Protein AF-A0A6L4ZKT7-F1 (afdb_monomer_lite)

Structure (mmCIF, N/CA/C/O backbone):
data_AF-A0A6L4ZKT7-F1
#
_entry.id   AF-A0A6L4ZKT7-F1
#
loop_
_atom_site.group_PDB
_atom_site.id
_atom_site.type_symbol
_atom_site.label_atom_id
_atom_site.label_alt_id
_atom_site.label_comp_id
_atom_site.label_asym_id
_atom_site.label_entity_id
_atom_site.label_seq_id
_atom_site.pdbx_PDB_ins_code
_atom_site.Cartn_x
_atom_site.Cartn_y
_atom_site.Cartn_z
_atom_site.occupancy
_atom_site.B_iso_or_equiv
_atom_site.auth_seq_id
_atom_site.auth_comp_id
_atom_site.auth_asym_id
_atom_site.auth_atom_id
_atom_site.pdbx_PDB_model_num
ATOM 1 N N . MET A 1 1 ? -10.563 -12.838 -17.943 1.00 60.69 1 MET A N 1
ATOM 2 C CA . MET A 1 1 ? -10.006 -11.883 -16.959 1.00 60.69 1 MET A CA 1
ATOM 3 C C . MET A 1 1 ? -10.897 -11.967 -15.735 1.00 60.69 1 MET A C 1
ATOM 5 O O . MET A 1 1 ? -12.100 -11.848 -15.908 1.00 60.69 1 MET A O 1
ATOM 9 N N . ALA A 1 2 ? -10.360 -12.312 -14.565 1.00 68.75 2 ALA A N 1
ATOM 10 C CA . ALA A 1 2 ? -11.175 -12.469 -13.360 1.00 68.75 2 ALA A CA 1
ATOM 11 C C . ALA A 1 2 ? -11.596 -11.090 -12.829 1.00 68.75 2 ALA A C 1
ATOM 13 O O . ALA A 1 2 ? -10.768 -10.185 -12.739 1.00 68.75 2 ALA A O 1
ATOM 14 N N . GLU A 1 3 ? -12.880 -10.932 -12.523 1.00 86.38 3 GLU A N 1
ATOM 15 C CA . GLU A 1 3 ? -13.456 -9.701 -11.986 1.00 86.38 3 GLU A CA 1
ATOM 16 C C . GLU A 1 3 ? -13.202 -9.636 -10.473 1.00 86.38 3 GLU A C 1
ATOM 18 O O . GLU A 1 3 ? -13.612 -10.522 -9.722 1.00 86.38 3 GLU A O 1
ATOM 23 N N . LEU A 1 4 ? -12.480 -8.609 -10.017 1.00 86.19 4 LEU A N 1
ATOM 24 C CA . LEU A 1 4 ? -12.246 -8.382 -8.594 1.00 86.19 4 LEU A CA 1
ATOM 25 C C . LEU A 1 4 ? -13.496 -7.754 -7.969 1.00 86.19 4 LEU A C 1
ATOM 27 O O . LEU A 1 4 ? -13.743 -6.561 -8.129 1.00 86.19 4 LEU A O 1
ATOM 31 N N . THR A 1 5 ? -14.250 -8.531 -7.198 1.00 86.06 5 THR A N 1
ATOM 32 C CA . THR A 1 5 ? -15.358 -8.003 -6.391 1.00 86.06 5 THR A CA 1
ATOM 33 C C . THR A 1 5 ? -14.912 -7.755 -4.953 1.00 86.06 5 THR A C 1
ATOM 35 O O . THR A 1 5 ? -14.618 -8.706 -4.228 1.00 86.06 5 THR A O 1
ATOM 38 N N . ILE A 1 6 ? -14.914 -6.495 -4.514 1.00 85.50 6 ILE A N 1
ATOM 39 C CA . ILE A 1 6 ? -14.705 -6.136 -3.104 1.00 85.50 6 ILE A CA 1
ATOM 40 C C . ILE A 1 6 ? -16.007 -6.412 -2.347 1.00 85.50 6 ILE A C 1
ATOM 42 O O . ILE A 1 6 ? -17.046 -5.823 -2.647 1.00 85.50 6 ILE A O 1
ATOM 46 N N . ARG A 1 7 ? -15.961 -7.312 -1.361 1.00 82.62 7 ARG A N 1
ATOM 47 C CA . ARG A 1 7 ? -17.092 -7.590 -0.468 1.00 82.62 7 ARG A CA 1
ATOM 48 C C . ARG A 1 7 ? -16.853 -6.902 0.867 1.00 82.62 7 ARG A C 1
ATOM 50 O O . ARG A 1 7 ? -15.768 -6.993 1.429 1.00 82.62 7 ARG A O 1
ATOM 57 N N . LYS A 1 8 ? -17.870 -6.206 1.369 1.00 78.44 8 LYS A N 1
ATOM 58 C CA . LYS A 1 8 ? -17.826 -5.588 2.693 1.00 78.44 8 LYS A CA 1
ATOM 59 C C . LYS A 1 8 ? -17.995 -6.688 3.737 1.00 78.44 8 LYS A C 1
ATOM 61 O O . LYS A 1 8 ? -19.042 -7.331 3.776 1.00 78.44 8 LYS A O 1
ATOM 66 N N . GLU A 1 9 ? -16.964 -6.926 4.537 1.00 81.12 9 GLU A N 1
ATOM 67 C CA . GLU A 1 9 ? -17.046 -7.870 5.648 1.00 81.12 9 GLU A CA 1
ATOM 68 C C . GLU A 1 9 ? -17.936 -7.324 6.775 1.00 81.12 9 GLU A C 1
ATOM 70 O O . GLU A 1 9 ? -18.240 -6.127 6.846 1.00 81.12 9 GLU A O 1
ATOM 75 N N . ASN A 1 10 ? -18.411 -8.242 7.620 1.00 84.94 10 ASN A N 1
ATOM 76 C CA . ASN A 1 10 ? -19.299 -7.949 8.740 1.00 84.94 10 ASN A CA 1
ATOM 77 C C . ASN A 1 10 ? -18.702 -6.898 9.684 1.00 84.94 10 ASN A C 1
ATOM 79 O O . ASN A 1 10 ? -17.489 -6.710 9.762 1.00 84.94 10 ASN A O 1
ATOM 83 N N . ARG A 1 11 ? -19.578 -6.227 10.442 1.00 88.00 11 ARG A N 1
ATOM 84 C CA . ARG A 1 11 ? -19.147 -5.295 11.489 1.00 88.00 11 ARG A CA 1
ATOM 85 C C . ARG A 1 11 ? -18.228 -6.010 12.491 1.00 88.00 11 ARG A C 1
ATOM 87 O O . ARG A 1 11 ? -18.454 -7.193 12.767 1.00 88.00 11 ARG A O 1
ATOM 94 N N . PRO A 1 12 ? -17.226 -5.310 13.047 1.00 90.62 12 PRO A N 1
ATOM 95 C CA . PRO A 1 12 ? -16.352 -5.883 14.060 1.00 90.62 12 PRO A CA 1
ATOM 96 C C . PRO A 1 12 ? -17.174 -6.407 15.242 1.00 90.62 12 PRO A C 1
ATOM 98 O O . PRO A 1 12 ? -18.192 -5.827 15.619 1.00 90.62 12 PRO A O 1
ATOM 101 N N . THR A 1 13 ? -16.734 -7.522 15.821 1.00 94.31 13 THR A N 1
ATOM 102 C CA . THR A 1 13 ? -17.361 -8.154 16.997 1.00 94.31 13 THR A CA 1
ATOM 103 C C . THR A 1 13 ? -16.537 -7.980 18.272 1.00 94.31 13 THR A C 1
ATOM 105 O O . THR A 1 13 ? -16.979 -8.356 19.355 1.00 94.31 13 THR A O 1
ATOM 108 N N . ARG A 1 14 ? -15.333 -7.412 18.155 1.00 96.75 14 ARG A N 1
ATOM 109 C CA . ARG A 1 14 ? -14.383 -7.175 19.244 1.00 96.75 14 ARG A CA 1
ATOM 110 C C . ARG A 1 14 ? -13.630 -5.874 19.000 1.00 96.75 14 ARG A C 1
ATOM 112 O O . ARG A 1 14 ? -13.465 -5.465 17.852 1.00 96.75 14 ARG A O 1
ATOM 119 N N . CYS A 1 15 ? -13.130 -5.264 20.067 1.00 95.75 15 CYS A N 1
ATOM 120 C CA . CYS A 1 15 ? -12.300 -4.069 19.964 1.00 95.75 15 CYS A CA 1
ATOM 121 C C . CYS A 1 15 ? -10.954 -4.381 19.292 1.00 95.75 15 CYS A C 1
ATOM 123 O O . CYS A 1 15 ? -10.294 -5.340 19.673 1.00 95.75 15 CYS A O 1
ATOM 125 N N . GLU A 1 16 ? -10.496 -3.547 18.360 1.00 93.88 16 GLU A N 1
ATOM 126 C CA . GLU A 1 16 ? -9.188 -3.706 17.696 1.00 93.88 16 GLU A CA 1
ATOM 127 C C . GLU A 1 16 ? -7.995 -3.396 18.613 1.00 93.88 16 GLU A C 1
ATOM 129 O O . GLU A 1 16 ? -6.881 -3.823 18.344 1.00 93.88 16 GLU A O 1
ATOM 134 N N . ILE A 1 17 ? -8.225 -2.679 19.717 1.00 93.56 17 ILE A N 1
ATOM 135 C CA . ILE A 1 17 ? -7.164 -2.257 20.641 1.00 93.56 17 ILE A CA 1
ATOM 136 C C . ILE A 1 17 ? -6.946 -3.307 21.736 1.00 93.56 17 ILE A C 1
ATOM 138 O O . ILE A 1 17 ? -5.819 -3.719 21.987 1.00 93.56 17 ILE A O 1
ATOM 142 N N . CYS A 1 18 ? -8.017 -3.740 22.414 1.00 95.31 18 CYS A N 1
ATOM 143 C CA . CYS A 1 18 ? -7.917 -4.683 23.537 1.00 95.31 18 CYS A CA 1
ATOM 144 C C . CYS A 1 18 ? -8.343 -6.119 23.198 1.00 95.31 18 CYS A C 1
ATOM 146 O O . CYS A 1 18 ? -8.177 -7.010 24.030 1.00 95.31 18 CYS A O 1
ATOM 148 N N . HIS A 1 19 ? -8.910 -6.345 22.007 1.00 95.88 19 HIS A N 1
ATOM 149 C CA . HIS A 1 19 ? -9.418 -7.637 21.520 1.00 95.88 19 HIS A CA 1
ATOM 150 C C . HIS A 1 19 ? -10.542 -8.267 22.362 1.00 95.88 19 HIS A C 1
ATOM 152 O O . HIS A 1 19 ? -10.901 -9.420 22.129 1.00 95.88 19 HIS A O 1
ATOM 158 N N . GLN A 1 20 ? -11.142 -7.519 23.293 1.00 96.56 20 GLN A N 1
ATOM 159 C CA . GLN A 1 20 ? -12.272 -7.978 24.104 1.00 96.56 20 GLN A CA 1
ATOM 160 C C . GLN A 1 20 ? -13.616 -7.605 23.463 1.00 96.56 20 GLN A C 1
ATOM 162 O O . GLN A 1 20 ? -13.723 -6.594 22.759 1.00 96.56 20 GLN A O 1
ATOM 167 N N . SER A 1 21 ? -14.632 -8.434 23.701 1.00 96.25 21 SER A N 1
ATOM 168 C CA . SER A 1 21 ? -16.007 -8.251 23.209 1.00 96.25 21 SER A CA 1
ATOM 169 C C . SER A 1 21 ? -16.999 -7.811 24.292 1.00 96.25 21 SER A C 1
ATOM 171 O O . SER A 1 21 ? -18.088 -7.358 23.962 1.00 96.25 21 SER A O 1
ATOM 173 N N . ASP A 1 22 ? -16.629 -7.912 25.570 1.00 95.62 22 ASP A N 1
ATOM 174 C CA . ASP A 1 22 ? -17.474 -7.640 26.742 1.00 95.62 22 ASP A CA 1
ATOM 175 C C . ASP A 1 22 ? -17.995 -6.196 26.809 1.00 95.62 22 ASP A C 1
ATOM 177 O O . ASP A 1 22 ? -19.147 -5.956 27.160 1.00 95.62 22 ASP A O 1
ATOM 181 N N . LEU A 1 23 ? -17.144 -5.236 26.451 1.00 95.44 23 LEU A N 1
ATOM 182 C CA . LEU A 1 23 ? -17.419 -3.798 26.501 1.00 95.44 23 LEU A CA 1
ATOM 183 C C . LEU A 1 23 ? -17.289 -3.139 25.123 1.00 95.44 23 LEU A C 1
ATOM 185 O O . LEU A 1 23 ? -17.022 -1.938 25.033 1.00 95.44 23 LEU A O 1
ATOM 189 N N . PHE A 1 24 ? -17.408 -3.924 24.050 1.00 97.31 24 PHE A N 1
ATOM 190 C CA . PHE A 1 24 ? -17.355 -3.436 22.676 1.00 97.31 24 PHE A CA 1
ATOM 191 C C . PHE A 1 24 ? -18.762 -3.284 22.097 1.00 97.31 24 PHE A C 1
ATOM 193 O O . PHE A 1 24 ? -19.515 -4.250 21.994 1.00 97.31 24 PHE A O 1
ATOM 200 N N . ASP A 1 25 ? -19.100 -2.074 21.669 1.00 96.06 25 ASP A N 1
ATOM 201 C CA . ASP A 1 25 ? -20.368 -1.792 21.014 1.00 96.06 25 ASP A CA 1
ATOM 202 C C . ASP A 1 25 ? -20.200 -1.838 19.488 1.00 96.06 25 ASP A C 1
ATOM 204 O O . ASP A 1 25 ? -19.671 -0.921 18.860 1.00 96.06 25 ASP A O 1
ATOM 208 N N . SER A 1 26 ? -20.686 -2.922 18.876 1.00 93.56 26 SER A N 1
ATOM 209 C CA . SER A 1 26 ? -20.635 -3.141 17.420 1.00 93.56 26 SER A CA 1
ATOM 210 C C . SER A 1 26 ? -21.452 -2.134 16.597 1.00 93.56 26 SER A C 1
ATOM 212 O O . SER A 1 26 ? -21.278 -2.057 15.376 1.00 93.56 26 SER A O 1
ATOM 214 N N . SER A 1 27 ? -22.350 -1.369 17.230 1.00 93.81 27 SER A N 1
ATOM 215 C CA . SER A 1 27 ? -23.138 -0.335 16.556 1.00 93.81 27 SER A CA 1
ATOM 216 C C . SER A 1 27 ? -22.365 0.978 16.414 1.00 93.81 27 SER A C 1
ATOM 218 O O . SER A 1 27 ? -22.419 1.601 15.353 1.00 93.81 27 SER A O 1
ATOM 220 N N . THR A 1 28 ? -21.597 1.353 17.440 1.00 94.75 28 THR A N 1
ATOM 221 C CA . THR A 1 28 ? -20.787 2.581 17.469 1.00 94.75 28 THR A CA 1
ATOM 222 C C . THR A 1 28 ? -19.325 2.351 17.086 1.00 94.75 28 THR A C 1
ATOM 224 O O . THR A 1 28 ? -18.627 3.305 16.751 1.00 94.75 28 THR A O 1
ATOM 227 N N . GLY A 1 29 ? -18.851 1.102 17.124 1.00 92.75 29 GLY A N 1
ATOM 228 C CA . GLY A 1 29 ? -17.447 0.748 16.904 1.00 92.75 29 GLY A CA 1
ATOM 229 C C . GLY A 1 29 ? -16.529 1.146 18.063 1.00 92.75 29 GLY A C 1
ATOM 230 O O . GLY A 1 29 ? -15.311 1.184 17.894 1.00 92.75 29 GLY A O 1
ATOM 231 N N . LYS A 1 30 ? -17.092 1.469 19.232 1.00 95.38 30 LYS A N 1
ATOM 232 C CA . LYS A 1 30 ? -16.349 1.958 20.398 1.00 95.38 30 LYS A CA 1
ATOM 233 C C . LYS A 1 30 ? -16.240 0.890 21.480 1.00 95.38 30 LYS A C 1
ATOM 235 O O . LYS A 1 30 ? -17.110 0.038 21.634 1.00 95.38 30 LYS A O 1
ATOM 240 N N . CYS A 1 31 ? -15.159 0.949 22.253 1.00 96.94 31 CYS A N 1
ATOM 241 C CA . CYS A 1 31 ? -14.970 0.101 23.425 1.00 96.94 31 CYS A CA 1
ATOM 242 C C . CYS A 1 31 ? -14.922 0.957 24.683 1.00 96.94 31 CYS A C 1
ATOM 244 O O . CYS A 1 31 ? -14.043 1.811 24.786 1.00 96.94 31 CYS A O 1
ATOM 246 N N . GLY A 1 32 ? -15.772 0.672 25.671 1.00 96.12 32 GLY A N 1
ATOM 247 C CA . GLY A 1 32 ? -15.805 1.436 26.925 1.00 96.12 32 GLY A CA 1
ATOM 248 C C . GLY A 1 32 ? -14.482 1.407 27.705 1.00 96.12 32 GLY A C 1
ATOM 249 O O . GLY A 1 32 ? -14.181 2.333 28.451 1.00 96.12 32 GLY A O 1
ATOM 250 N N . ARG A 1 33 ? -13.644 0.379 27.497 1.00 94.44 33 ARG A N 1
ATOM 251 C CA . ARG A 1 33 ? -12.293 0.305 28.086 1.00 94.44 33 ARG A CA 1
ATOM 252 C C . ARG A 1 33 ? -11.291 1.211 27.381 1.00 94.44 33 ARG A C 1
ATOM 254 O O . ARG A 1 33 ? -10.404 1.755 28.027 1.00 94.44 33 ARG A O 1
ATOM 261 N N . CYS A 1 34 ? -11.394 1.311 26.058 1.00 95.44 34 CYS A N 1
ATOM 262 C CA . CYS A 1 34 ? -10.397 1.986 25.230 1.00 95.44 34 CYS A CA 1
ATOM 263 C C . CYS A 1 34 ? -10.773 3.430 24.899 1.00 95.44 34 CYS A C 1
ATOM 265 O O . CYS A 1 34 ? -9.891 4.209 24.560 1.00 95.44 34 CYS A O 1
ATOM 267 N N . GLU A 1 35 ? -12.047 3.801 25.022 1.00 94.19 35 GLU A N 1
ATOM 268 C CA . GLU A 1 35 ? -12.548 5.134 24.673 1.00 94.19 35 GLU A CA 1
ATOM 269 C C . GLU A 1 35 ? -11.860 6.259 25.462 1.00 94.19 35 GLU A C 1
ATOM 271 O O . GLU A 1 35 ? -11.651 7.339 24.922 1.00 94.19 35 GLU A O 1
ATOM 276 N N . ASN A 1 36 ? -11.427 5.988 26.697 1.00 91.75 36 ASN A N 1
ATOM 277 C CA . ASN A 1 36 ? -10.757 6.971 27.555 1.00 91.75 36 ASN A CA 1
ATOM 278 C C . ASN A 1 36 ? -9.220 6.887 27.525 1.00 91.75 36 ASN A C 1
ATOM 280 O O . ASN A 1 36 ? -8.554 7.555 28.319 1.00 91.75 36 ASN A O 1
ATOM 284 N N . ILE A 1 37 ? -8.629 6.066 26.649 1.00 92.00 37 ILE A N 1
ATOM 285 C CA . ILE A 1 37 ? -7.169 5.983 26.529 1.00 92.00 37 ILE A CA 1
ATOM 286 C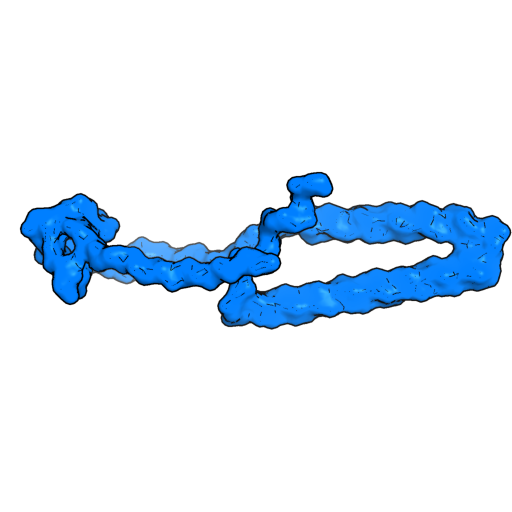 C . ILE A 1 37 ? -6.682 7.189 25.720 1.00 92.00 37 ILE A C 1
ATOM 288 O O . ILE A 1 37 ? -6.762 7.214 24.494 1.00 92.00 37 ILE A O 1
ATOM 292 N N . ILE A 1 38 ? -6.149 8.191 26.416 1.00 88.75 38 ILE A N 1
ATOM 293 C CA . ILE A 1 38 ? -5.479 9.333 25.791 1.00 88.75 38 ILE A CA 1
ATOM 294 C C . ILE A 1 38 ? -4.052 8.904 25.447 1.00 88.75 38 ILE A C 1
ATOM 296 O O . ILE A 1 38 ? -3.231 8.683 26.338 1.00 88.75 38 ILE A O 1
ATOM 300 N N . ILE A 1 39 ? -3.750 8.777 24.155 1.00 86.88 39 ILE A N 1
ATOM 301 C CA . ILE A 1 39 ? -2.389 8.503 23.689 1.00 86.88 39 ILE A CA 1
ATOM 302 C C . ILE A 1 39 ? -1.659 9.850 23.556 1.00 86.88 39 ILE A C 1
ATOM 304 O O . ILE A 1 39 ? -2.065 10.673 22.732 1.00 86.88 39 ILE A O 1
ATOM 308 N N . PRO A 1 40 ? -0.602 10.116 24.345 1.00 87.81 40 PRO A N 1
ATOM 309 C CA . PRO A 1 40 ? 0.138 11.368 24.251 1.00 87.81 40 PRO A CA 1
ATOM 310 C C . PRO A 1 40 ? 0.884 11.435 22.916 1.00 87.81 40 PRO A C 1
ATOM 312 O O . PRO A 1 40 ? 1.816 10.666 22.676 1.00 87.81 40 PRO A O 1
ATOM 315 N N . ILE A 1 41 ? 0.485 12.382 22.064 1.00 85.50 41 ILE A N 1
ATOM 316 C CA . ILE A 1 41 ? 1.037 12.569 20.712 1.00 85.50 41 ILE A CA 1
ATOM 317 C C . ILE A 1 41 ? 2.539 12.878 20.754 1.00 85.50 41 ILE A C 1
ATOM 319 O O . ILE A 1 41 ? 3.280 12.472 19.869 1.00 85.50 41 ILE A O 1
ATOM 323 N N . GLU A 1 42 ? 3.019 13.490 21.833 1.00 87.75 42 GLU A N 1
ATOM 324 C CA . GLU A 1 42 ? 4.433 13.832 22.037 1.00 87.75 42 GLU A CA 1
ATOM 325 C C . GLU A 1 42 ? 5.364 12.613 22.110 1.00 87.75 42 GLU A C 1
ATOM 327 O O . GLU A 1 42 ? 6.564 12.740 21.874 1.00 87.75 42 GLU A O 1
ATOM 332 N N . LYS A 1 43 ? 4.828 11.424 22.421 1.00 79.62 43 LYS A N 1
ATOM 333 C CA . LYS A 1 43 ? 5.591 10.166 22.415 1.00 79.62 43 LYS A CA 1
ATOM 334 C C . LYS A 1 43 ? 5.440 9.374 21.124 1.00 79.62 43 LYS A C 1
ATOM 336 O O . LYS A 1 43 ? 6.135 8.369 20.966 1.00 79.62 43 LYS A O 1
ATOM 341 N N . LEU A 1 44 ? 4.563 9.794 20.211 1.00 83.19 44 LEU A N 1
ATOM 342 C CA . LEU A 1 44 ? 4.608 9.258 18.863 1.00 83.19 44 LEU A CA 1
ATOM 343 C C . LEU A 1 44 ? 5.864 9.840 18.230 1.00 83.19 44 LEU A C 1
ATOM 345 O O . LEU A 1 44 ? 5.887 10.990 17.795 1.00 83.19 44 LEU A O 1
ATOM 349 N N . ALA A 1 45 ? 6.929 9.032 18.227 1.00 81.81 45 ALA A N 1
ATOM 350 C CA . ALA A 1 45 ? 8.086 9.291 17.392 1.00 81.81 45 ALA A CA 1
ATOM 351 C C . ALA A 1 45 ? 7.568 9.685 16.003 1.00 81.81 45 ALA A C 1
ATOM 353 O O . ALA A 1 45 ? 6.589 9.073 15.550 1.00 81.81 45 ALA A O 1
ATOM 354 N N . PRO A 1 46 ? 8.160 10.707 15.355 1.00 81.50 46 PRO A N 1
ATOM 355 C CA . PRO A 1 46 ? 7.757 11.081 14.011 1.00 81.50 46 PRO A CA 1
ATOM 356 C C . PRO A 1 46 ? 7.706 9.796 13.203 1.00 81.50 46 PRO A C 1
ATOM 358 O O . PRO A 1 46 ? 8.704 9.069 13.155 1.00 81.50 46 PRO A O 1
ATOM 361 N N . LEU A 1 47 ? 6.509 9.469 12.694 1.00 77.19 47 LEU A N 1
ATOM 362 C CA . LEU A 1 47 ? 6.315 8.253 11.921 1.00 77.19 47 LEU A CA 1
ATOM 363 C C . LEU A 1 47 ? 7.447 8.239 10.900 1.00 77.19 47 LEU A C 1
ATOM 365 O O . LEU A 1 47 ? 7.632 9.262 10.226 1.00 77.19 47 LEU A O 1
ATOM 369 N N . PRO A 1 48 ? 8.255 7.162 10.842 1.00 70.00 48 PRO A N 1
ATOM 370 C CA . PRO A 1 48 ? 9.290 7.080 9.834 1.00 70.00 48 PRO A CA 1
ATOM 371 C C . PRO A 1 48 ? 8.578 7.362 8.525 1.00 70.00 48 PRO A C 1
ATOM 373 O O . PRO A 1 48 ? 7.553 6.736 8.244 1.00 70.00 48 PRO A O 1
ATOM 376 N N . ASN A 1 49 ? 9.040 8.395 7.816 1.00 70.81 49 ASN A N 1
ATOM 377 C CA . ASN A 1 49 ? 8.474 8.766 6.535 1.00 70.81 49 ASN A CA 1
ATOM 378 C C . ASN A 1 49 ? 8.421 7.466 5.739 1.00 70.81 49 ASN A C 1
ATOM 380 O O . ASN A 1 49 ? 9.476 6.898 5.451 1.00 70.81 49 ASN A O 1
ATOM 384 N N . TYR A 1 50 ? 7.211 6.941 5.511 1.00 62.97 50 TYR A N 1
ATOM 385 C CA . TYR A 1 50 ? 6.990 5.698 4.785 1.00 62.97 50 TYR A CA 1
ATOM 386 C C . TYR A 1 50 ? 7.232 6.027 3.314 1.00 62.97 50 TYR A C 1
ATOM 388 O O . TYR A 1 50 ? 6.341 6.021 2.472 1.00 62.97 50 TYR A O 1
ATOM 396 N N . GLN A 1 51 ? 8.467 6.414 3.011 1.00 58.88 51 GLN A N 1
ATOM 397 C CA . GLN A 1 51 ? 8.999 6.315 1.684 1.00 58.88 51 GLN A CA 1
ATOM 398 C C . GLN A 1 51 ? 9.014 4.825 1.432 1.00 58.88 51 GLN A C 1
ATOM 400 O O . GLN A 1 51 ? 9.718 4.071 2.104 1.00 58.88 51 GLN A O 1
ATOM 405 N N . THR A 1 52 ? 8.143 4.411 0.519 1.00 59.69 52 THR A N 1
ATOM 406 C CA . THR A 1 52 ? 8.180 3.101 -0.105 1.00 59.69 52 THR A CA 1
ATOM 407 C C . THR A 1 52 ? 9.639 2.775 -0.367 1.00 59.69 52 THR A C 1
ATOM 409 O O . THR A 1 52 ? 10.263 3.397 -1.231 1.00 59.69 52 THR A O 1
ATOM 412 N N . VAL A 1 53 ? 10.191 1.851 0.419 1.00 57.47 53 VAL A N 1
ATOM 413 C CA . VAL A 1 53 ? 11.480 1.230 0.146 1.00 57.47 53 VAL A CA 1
ATOM 414 C C . VAL A 1 53 ? 11.246 0.428 -1.128 1.00 57.47 53 VAL A C 1
ATOM 416 O O . VAL A 1 53 ? 10.954 -0.762 -1.098 1.00 57.47 53 VAL A O 1
ATOM 419 N N . MET A 1 54 ? 11.254 1.116 -2.271 1.00 55.84 54 MET A N 1
ATOM 420 C CA . MET A 1 54 ? 11.498 0.474 -3.543 1.00 55.84 54 MET A CA 1
ATOM 421 C C . MET A 1 54 ? 12.929 -0.010 -3.418 1.00 55.84 54 MET A C 1
ATOM 423 O O . MET A 1 54 ? 13.869 0.778 -3.478 1.00 55.84 54 MET A O 1
ATOM 427 N N . THR A 1 55 ? 13.060 -1.295 -3.120 1.00 57.12 55 THR A N 1
ATOM 428 C CA . THR A 1 55 ? 14.319 -2.025 -3.122 1.00 57.12 55 THR A CA 1
ATOM 429 C C . THR A 1 55 ? 15.066 -1.651 -4.400 1.00 57.12 55 THR A C 1
ATOM 431 O O . THR A 1 55 ? 14.620 -1.993 -5.500 1.00 57.12 55 THR A O 1
ATOM 434 N N . GLN A 1 56 ? 16.154 -0.889 -4.259 1.00 54.53 56 GLN A N 1
ATOM 435 C CA . GLN A 1 56 ? 17.017 -0.452 -5.365 1.00 54.53 56 GLN A CA 1
ATOM 436 C C . GLN A 1 56 ? 17.494 -1.645 -6.212 1.00 54.53 56 GLN A C 1
ATOM 438 O O . GLN A 1 56 ? 17.676 -1.510 -7.420 1.00 54.53 56 GLN A O 1
ATOM 443 N N . ASP A 1 57 ? 17.504 -2.837 -5.616 1.00 54.56 57 ASP A N 1
ATOM 444 C CA . ASP A 1 57 ? 17.765 -4.131 -6.244 1.00 54.56 57 ASP A CA 1
ATOM 445 C C . ASP A 1 57 ? 16.923 -4.408 -7.506 1.00 54.56 57 ASP A C 1
ATOM 447 O O . ASP A 1 57 ? 17.401 -5.046 -8.444 1.00 54.56 57 ASP A O 1
ATOM 451 N N . ALA A 1 58 ? 15.681 -3.909 -7.583 1.00 55.72 58 ALA A N 1
ATOM 452 C CA . ALA A 1 58 ? 14.831 -4.113 -8.761 1.00 55.72 58 ALA A CA 1
ATOM 453 C C . ALA A 1 58 ? 15.228 -3.215 -9.947 1.00 55.72 58 ALA A C 1
ATOM 455 O O . ALA A 1 58 ? 15.001 -3.578 -11.104 1.00 55.72 58 ALA A O 1
ATOM 456 N N . LEU A 1 59 ? 15.826 -2.049 -9.679 1.00 57.78 59 LEU A N 1
ATOM 457 C CA . LEU A 1 59 ? 16.252 -1.119 -10.724 1.00 57.78 59 LEU A CA 1
ATOM 458 C C . LEU A 1 59 ? 17.586 -1.571 -11.338 1.00 57.78 59 LEU A C 1
ATOM 460 O O . LEU A 1 59 ? 17.729 -1.574 -12.565 1.00 57.78 59 LEU A O 1
ATOM 464 N N . ASP A 1 60 ? 18.508 -2.059 -10.507 1.00 55.53 60 ASP A N 1
ATOM 465 C CA . ASP A 1 60 ? 19.828 -2.521 -10.951 1.00 55.53 60 ASP A CA 1
ATOM 466 C C . ASP A 1 60 ? 19.744 -3.771 -11.843 1.00 55.53 60 ASP A C 1
ATOM 468 O O . ASP A 1 60 ? 20.457 -3.872 -12.849 1.00 55.53 60 ASP A O 1
ATOM 472 N N . PHE A 1 61 ? 18.793 -4.676 -11.577 1.00 57.00 61 PHE A N 1
ATOM 473 C CA . PHE A 1 61 ? 18.562 -5.849 -12.431 1.00 57.00 61 PHE A CA 1
ATOM 474 C C . PHE A 1 61 ? 18.099 -5.481 -13.849 1.00 57.00 61 PHE A C 1
ATOM 476 O O . PHE A 1 61 ? 18.489 -6.131 -14.824 1.00 57.00 61 PHE A O 1
ATOM 483 N N . THR A 1 62 ? 17.306 -4.416 -14.000 1.00 57.97 62 THR A N 1
ATOM 484 C CA . THR A 1 62 ? 16.837 -3.977 -15.326 1.00 57.97 62 THR A CA 1
ATOM 485 C C . THR A 1 62 ? 17.920 -3.270 -16.140 1.00 57.97 62 THR A C 1
ATOM 487 O O . THR A 1 62 ? 17.975 -3.440 -17.361 1.00 57.97 62 THR A O 1
ATOM 490 N N . ALA A 1 63 ? 18.824 -2.537 -15.484 1.00 58.78 63 ALA A N 1
ATOM 491 C CA . ALA A 1 63 ? 19.920 -1.842 -16.155 1.00 58.78 63 ALA A CA 1
ATOM 492 C C . ALA A 1 63 ? 20.974 -2.822 -16.707 1.00 58.78 63 ALA A C 1
ATOM 494 O O . ALA A 1 63 ? 21.387 -2.692 -17.864 1.00 58.78 63 ALA A O 1
ATOM 495 N N . LEU A 1 64 ? 21.349 -3.850 -15.931 1.00 58.16 64 LEU A N 1
ATOM 496 C CA . LEU A 1 64 ? 22.265 -4.899 -16.403 1.00 58.16 64 LEU A CA 1
ATOM 497 C C . LEU A 1 64 ? 21.648 -5.750 -17.529 1.00 58.16 64 LEU A C 1
ATOM 499 O O . LEU A 1 64 ? 22.331 -6.103 -18.499 1.00 58.16 64 LEU A O 1
ATOM 503 N N . GLY A 1 65 ? 20.348 -6.048 -17.437 1.00 61.00 65 GLY A N 1
ATOM 504 C CA . GLY A 1 65 ? 19.621 -6.784 -18.474 1.00 61.00 65 GLY A CA 1
ATOM 505 C C . GLY A 1 65 ? 19.577 -6.040 -19.813 1.00 61.00 65 GLY A C 1
ATOM 506 O O . GLY A 1 65 ? 19.830 -6.628 -20.863 1.00 61.00 65 GLY A O 1
ATOM 507 N N . ALA A 1 66 ? 19.334 -4.727 -19.795 1.00 61.50 66 ALA A N 1
ATOM 508 C CA . ALA A 1 66 ? 19.291 -3.924 -21.017 1.00 61.50 66 ALA A CA 1
ATOM 509 C C . ALA A 1 66 ? 20.674 -3.766 -21.679 1.00 61.50 66 ALA A C 1
ATOM 511 O O . ALA A 1 66 ? 20.782 -3.819 -22.906 1.00 61.50 66 ALA A O 1
ATOM 512 N N . ALA A 1 67 ? 21.738 -3.616 -20.881 1.00 60.66 67 ALA A N 1
ATOM 513 C CA . ALA A 1 67 ? 23.100 -3.474 -21.398 1.00 60.66 67 ALA A CA 1
ATOM 514 C C . ALA A 1 67 ? 23.603 -4.753 -22.095 1.00 60.66 67 ALA A C 1
ATOM 516 O O . ALA A 1 67 ? 24.214 -4.682 -23.162 1.00 60.66 67 ALA A O 1
ATOM 517 N N . SER A 1 68 ? 23.307 -5.929 -21.534 1.00 65.75 68 SER A N 1
ATOM 518 C CA . SER A 1 68 ? 23.750 -7.215 -22.098 1.00 65.75 68 SER A CA 1
ATOM 519 C C . SER A 1 68 ? 23.077 -7.556 -23.436 1.00 65.75 68 SER A C 1
ATOM 521 O O . SER A 1 68 ? 23.744 -8.051 -24.349 1.00 65.75 68 SER A O 1
ATOM 523 N N . LEU A 1 69 ? 21.797 -7.210 -23.612 1.00 64.06 69 LEU A N 1
ATOM 524 C CA . LEU A 1 69 ? 21.099 -7.376 -24.893 1.00 64.06 69 LEU A CA 1
ATOM 525 C C . LEU A 1 69 ? 21.654 -6.454 -25.991 1.00 64.06 69 LEU A C 1
ATOM 527 O O . LEU A 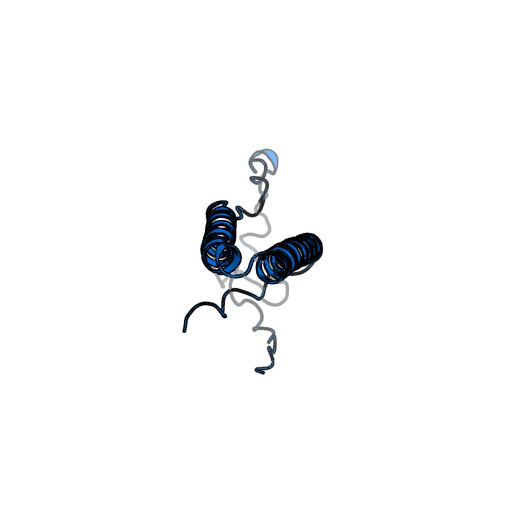1 69 ? 21.746 -6.868 -27.148 1.00 64.06 69 LEU A O 1
ATOM 531 N N . GLY A 1 70 ? 22.082 -5.238 -25.636 1.00 63.78 70 GLY A N 1
ATOM 532 C CA . GLY A 1 70 ? 22.730 -4.318 -26.576 1.00 63.78 70 GLY A CA 1
ATOM 533 C C . GLY A 1 70 ? 24.060 -4.854 -27.119 1.00 63.78 70 GLY A C 1
ATOM 534 O O . GLY A 1 70 ? 24.330 -4.736 -28.314 1.00 63.78 70 GLY A O 1
ATOM 535 N N . ILE A 1 71 ? 24.862 -5.504 -26.268 1.00 66.50 71 ILE A N 1
ATOM 536 C CA . ILE A 1 71 ? 26.160 -6.085 -26.655 1.00 66.50 71 ILE A CA 1
ATOM 537 C C . ILE A 1 71 ? 25.967 -7.293 -27.584 1.00 66.50 71 ILE A C 1
ATOM 539 O O . ILE A 1 71 ? 26.653 -7.401 -28.602 1.00 66.50 71 ILE A O 1
ATOM 543 N N . LEU A 1 72 ? 24.999 -8.170 -27.293 1.00 65.38 72 LEU A N 1
ATOM 544 C CA . LEU A 1 72 ? 24.697 -9.324 -28.151 1.00 65.38 72 LEU A CA 1
ATOM 545 C C . LEU A 1 72 ? 24.152 -8.912 -29.526 1.00 65.38 72 LEU A C 1
ATOM 547 O O . LEU A 1 72 ? 24.452 -9.572 -30.519 1.00 65.38 72 LEU A O 1
ATOM 551 N N . ALA A 1 73 ? 23.415 -7.803 -29.614 1.00 63.97 73 ALA A N 1
ATOM 552 C CA . ALA A 1 73 ? 22.934 -7.263 -30.886 1.00 63.97 73 ALA A CA 1
ATOM 553 C C . ALA A 1 73 ? 24.038 -6.580 -31.723 1.00 63.97 73 ALA A C 1
ATOM 555 O O . ALA A 1 73 ? 23.881 -6.420 -32.934 1.00 63.97 73 ALA A O 1
ATOM 556 N N . PHE A 1 74 ? 25.166 -6.207 -31.109 1.00 64.88 74 PHE A N 1
ATOM 557 C CA . PHE A 1 74 ? 26.279 -5.542 -31.795 1.00 64.88 74 PHE A CA 1
ATOM 558 C C . PHE A 1 74 ? 27.140 -6.510 -32.625 1.00 64.88 74 PHE A C 1
ATOM 560 O O . PHE A 1 74 ? 27.631 -6.140 -33.692 1.00 64.88 74 PHE A O 1
ATOM 567 N N . ILE A 1 75 ? 27.289 -7.763 -32.177 1.00 69.81 75 ILE A N 1
ATOM 568 C CA . ILE A 1 75 ? 28.143 -8.773 -32.830 1.00 69.81 75 ILE A CA 1
ATOM 569 C C . ILE A 1 75 ? 27.650 -9.123 -34.254 1.00 69.81 75 ILE A C 1
ATOM 571 O O . ILE A 1 75 ? 28.466 -9.107 -35.177 1.00 69.81 75 ILE A O 1
ATOM 575 N N . PRO A 1 76 ? 26.344 -9.351 -34.507 1.00 65.12 76 PRO A N 1
ATOM 576 C CA . PRO A 1 76 ? 25.831 -9.555 -35.864 1.00 65.12 76 PRO A CA 1
ATOM 577 C C . PRO A 1 76 ? 25.909 -8.295 -36.739 1.00 65.12 76 PRO A C 1
ATOM 579 O O . PRO A 1 76 ? 26.033 -8.397 -37.958 1.00 65.12 76 PRO A O 1
ATOM 582 N N . GLY A 1 77 ? 25.855 -7.101 -36.137 1.00 63.59 77 GLY A N 1
ATOM 583 C CA . GLY A 1 77 ? 25.913 -5.827 -36.860 1.00 63.59 77 GLY A CA 1
ATOM 584 C C . GLY A 1 77 ? 27.262 -5.562 -37.533 1.00 63.59 77 GLY A C 1
ATOM 585 O O . GLY A 1 77 ? 27.306 -4.916 -38.579 1.00 63.59 77 GLY A O 1
ATOM 586 N N . LEU A 1 78 ? 28.346 -6.132 -36.996 1.00 68.81 78 LEU A N 1
ATOM 587 C CA . LEU A 1 78 ? 29.681 -6.075 -37.601 1.00 68.81 78 LEU A CA 1
ATOM 588 C C . LEU A 1 78 ? 29.793 -6.903 -38.892 1.00 68.81 78 LEU A C 1
ATOM 590 O O . LEU A 1 78 ? 30.646 -6.609 -39.726 1.00 68.81 78 LEU A O 1
ATOM 594 N N . LEU A 1 79 ? 28.921 -7.899 -39.087 1.00 75.69 79 LEU A N 1
ATOM 595 C CA . LEU A 1 79 ? 28.891 -8.730 -40.296 1.00 75.69 79 LEU A CA 1
ATOM 596 C C . LEU A 1 79 ? 28.109 -8.078 -41.454 1.00 75.69 79 LEU A C 1
ATOM 598 O O . LEU A 1 79 ? 28.349 -8.420 -42.609 1.00 75.69 79 LEU A O 1
ATOM 602 N N . PHE A 1 80 ? 27.214 -7.119 -41.175 1.00 76.69 80 PHE A N 1
ATOM 603 C CA . PHE A 1 80 ? 26.370 -6.447 -42.178 1.00 76.69 80 PHE A CA 1
ATOM 604 C C . PHE A 1 80 ? 26.291 -4.926 -41.922 1.00 76.69 80 PHE A C 1
ATOM 606 O O . PHE A 1 80 ? 25.288 -4.428 -41.396 1.00 76.69 80 PHE A O 1
ATOM 613 N N . PRO A 1 81 ? 27.339 -4.166 -42.297 1.00 71.06 81 PRO A N 1
ATOM 614 C CA . PRO A 1 81 ? 27.653 -2.869 -41.696 1.00 71.06 81 PRO A CA 1
ATOM 615 C C . PRO A 1 81 ? 26.577 -1.771 -41.797 1.00 71.06 81 PRO A C 1
ATOM 617 O O . PRO A 1 81 ? 26.314 -1.133 -40.778 1.00 71.06 81 PRO A O 1
ATOM 620 N N . PRO A 1 82 ? 25.907 -1.509 -42.940 1.00 80.19 82 PRO A N 1
ATOM 621 C CA . PRO A 1 82 ? 24.943 -0.406 -42.982 1.00 80.19 82 PRO A CA 1
ATOM 622 C C . PRO A 1 82 ? 23.604 -0.764 -42.323 1.00 80.19 82 PRO A C 1
ATOM 624 O O . PRO A 1 82 ? 22.994 0.071 -41.658 1.00 80.19 82 PRO A O 1
ATOM 627 N N . ILE A 1 83 ? 23.144 -2.008 -42.481 1.00 80.19 83 ILE A N 1
ATOM 628 C CA . ILE A 1 83 ? 21.811 -2.430 -42.027 1.00 80.19 83 ILE A CA 1
ATOM 629 C C . ILE A 1 83 ? 21.827 -2.733 -40.525 1.00 80.19 83 ILE A C 1
ATOM 631 O O . ILE A 1 83 ? 20.926 -2.310 -39.799 1.00 80.19 83 ILE A O 1
ATOM 635 N N . GLY A 1 84 ? 22.865 -3.419 -40.041 1.00 73.44 84 GLY A N 1
ATOM 636 C CA . GLY A 1 84 ? 22.978 -3.802 -38.635 1.00 73.44 84 GLY A CA 1
ATOM 637 C C . GLY A 1 84 ? 23.102 -2.600 -37.701 1.00 73.44 84 GLY A C 1
ATOM 638 O O . GLY A 1 84 ? 22.425 -2.542 -36.675 1.00 73.44 84 GLY A O 1
ATOM 639 N N . LEU A 1 85 ? 23.901 -1.601 -38.088 1.00 76.81 85 LEU A N 1
ATOM 640 C CA . LEU A 1 85 ? 24.094 -0.383 -37.300 1.00 76.81 85 LEU A CA 1
ATOM 641 C C . LEU A 1 85 ? 22.785 0.420 -37.200 1.00 76.81 85 LEU A C 1
ATOM 643 O O . LEU A 1 85 ? 22.405 0.856 -36.112 1.00 76.81 85 LEU A O 1
ATOM 647 N N . PHE A 1 86 ? 22.043 0.539 -38.306 1.00 81.69 86 PHE A N 1
ATOM 648 C CA . PHE A 1 86 ? 20.754 1.232 -38.320 1.00 81.69 86 PHE A CA 1
ATOM 649 C C . PHE A 1 86 ? 19.716 0.547 -37.417 1.00 81.69 86 PHE A C 1
ATOM 651 O O . PHE A 1 86 ? 19.062 1.212 -36.610 1.00 81.69 86 PHE A O 1
ATOM 658 N N . LEU A 1 87 ? 19.602 -0.783 -37.495 1.00 78.44 87 LEU A N 1
ATOM 659 C CA . LEU A 1 87 ? 18.683 -1.553 -36.650 1.00 78.44 87 LEU A CA 1
ATOM 660 C C . 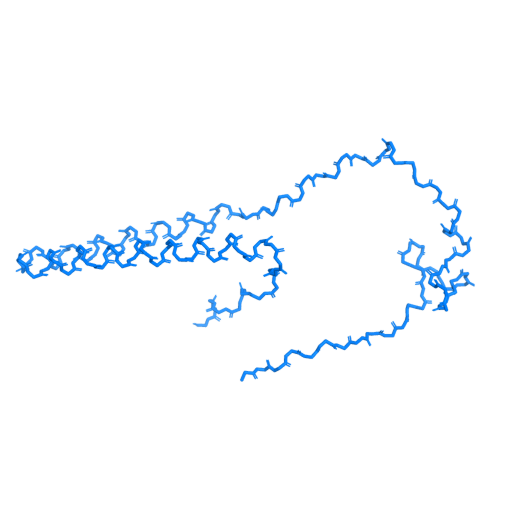LEU A 1 87 ? 19.067 -1.486 -35.163 1.00 78.44 87 LEU A C 1
ATOM 662 O O . LEU A 1 87 ? 18.185 -1.328 -34.317 1.00 78.44 87 LEU A O 1
ATOM 666 N N . GLY A 1 88 ? 20.363 -1.537 -34.840 1.00 76.75 88 GLY A N 1
ATOM 667 C CA . GLY A 1 88 ? 20.857 -1.431 -33.463 1.00 76.75 88 GLY A CA 1
ATOM 668 C C . GLY A 1 88 ? 20.561 -0.072 -32.819 1.00 76.75 88 GLY A C 1
ATOM 669 O O . GLY A 1 88 ? 20.063 -0.010 -31.689 1.00 76.75 88 GLY A O 1
ATOM 670 N N . ILE A 1 89 ? 20.784 1.028 -33.549 1.00 81.94 89 ILE A N 1
ATOM 671 C CA . ILE A 1 89 ? 20.434 2.377 -33.073 1.00 81.94 89 ILE A CA 1
ATOM 672 C C . ILE A 1 89 ? 18.921 2.493 -32.859 1.00 81.94 89 ILE A C 1
ATOM 674 O O . ILE A 1 89 ? 18.477 2.995 -31.823 1.00 81.94 89 ILE A O 1
ATOM 678 N N . LEU A 1 90 ? 18.116 1.998 -33.804 1.00 82.81 90 LEU A N 1
ATOM 679 C CA . LEU A 1 90 ? 16.659 2.101 -33.734 1.00 82.81 90 LEU A CA 1
ATOM 680 C C . LEU A 1 90 ? 16.086 1.313 -32.543 1.00 82.81 90 LEU A C 1
ATOM 682 O O . LEU A 1 90 ? 15.245 1.839 -31.811 1.00 82.81 90 LEU A O 1
ATOM 686 N N . ALA A 1 91 ? 16.599 0.106 -32.284 1.00 78.75 91 ALA A N 1
ATOM 687 C CA . ALA A 1 91 ? 16.245 -0.688 -31.106 1.00 78.75 91 ALA A CA 1
ATOM 688 C C . ALA A 1 91 ? 16.602 0.031 -29.793 1.00 78.75 91 ALA A C 1
ATOM 690 O O . ALA A 1 91 ? 15.786 0.079 -28.871 1.00 78.75 91 ALA A O 1
ATOM 691 N N . THR A 1 92 ? 17.777 0.662 -29.732 1.00 78.56 92 THR A N 1
ATOM 692 C CA . THR A 1 92 ? 18.224 1.421 -28.553 1.00 78.56 92 THR A CA 1
ATOM 693 C C . THR A 1 92 ? 17.306 2.617 -28.272 1.00 78.56 92 THR A C 1
ATOM 695 O O . THR A 1 92 ? 16.874 2.816 -27.136 1.00 78.56 92 THR A O 1
ATOM 698 N N . ILE A 1 93 ? 16.923 3.380 -29.304 1.00 83.94 93 ILE A N 1
ATOM 699 C CA . ILE A 1 93 ? 15.996 4.521 -29.171 1.00 83.94 93 ILE A CA 1
ATOM 700 C C . ILE A 1 93 ? 14.612 4.059 -28.689 1.00 83.94 93 ILE A C 1
ATOM 702 O O . ILE A 1 93 ? 14.014 4.695 -27.813 1.00 83.94 93 ILE A O 1
ATOM 706 N N . LEU A 1 94 ? 14.093 2.956 -29.241 1.00 81.75 94 LEU A N 1
ATOM 707 C CA . LEU A 1 94 ? 12.811 2.384 -28.816 1.00 81.75 94 LEU A CA 1
ATOM 708 C C . LEU A 1 94 ? 12.866 1.879 -27.369 1.00 81.75 94 LEU A C 1
ATOM 710 O O . LEU A 1 94 ? 11.928 2.130 -26.607 1.00 81.75 94 LEU A O 1
ATOM 714 N N . GLY A 1 95 ? 13.977 1.252 -26.973 1.00 81.00 95 GLY A N 1
ATOM 715 C CA . GLY A 1 95 ? 14.241 0.836 -25.597 1.00 81.00 95 GLY A CA 1
ATOM 716 C C . GLY A 1 95 ? 14.205 2.019 -24.630 1.00 81.00 95 GLY A C 1
ATOM 717 O O . GLY A 1 95 ? 13.402 2.015 -23.697 1.00 81.00 95 GLY A O 1
ATOM 718 N N . ILE A 1 96 ? 14.961 3.085 -24.911 1.00 79.88 96 ILE A N 1
ATOM 719 C CA . ILE A 1 96 ? 14.974 4.304 -24.082 1.00 79.88 96 ILE A CA 1
ATOM 720 C C . ILE A 1 96 ? 13.569 4.916 -23.972 1.00 79.88 96 ILE A C 1
ATOM 722 O O . ILE A 1 96 ? 13.127 5.260 -22.875 1.00 79.88 96 ILE A O 1
ATOM 726 N N . ARG A 1 97 ? 12.816 5.004 -25.079 1.00 80.06 97 ARG A N 1
ATOM 727 C CA . ARG A 1 97 ? 11.443 5.540 -25.045 1.00 80.06 97 ARG A CA 1
ATOM 728 C C . ARG A 1 97 ? 10.467 4.668 -24.264 1.00 80.06 97 ARG A C 1
ATOM 730 O O . ARG A 1 97 ? 9.544 5.204 -23.651 1.00 80.06 97 ARG A O 1
ATOM 737 N N . SER A 1 98 ? 10.632 3.348 -24.293 1.00 77.94 98 SER A N 1
ATOM 738 C CA . SER A 1 98 ? 9.807 2.445 -23.487 1.00 77.94 98 SER A CA 1
ATOM 739 C C . SER A 1 98 ? 10.073 2.629 -21.991 1.00 77.94 98 SER A C 1
ATOM 741 O O . SER A 1 98 ? 9.115 2.768 -21.229 1.00 77.94 98 SER A O 1
ATOM 743 N N . LEU A 1 99 ? 11.343 2.758 -21.588 1.00 74.75 99 LEU A N 1
ATOM 744 C CA . LEU A 1 99 ? 11.728 3.045 -20.204 1.00 74.75 99 LEU A CA 1
ATOM 745 C C . LEU A 1 99 ? 11.180 4.395 -19.738 1.00 74.75 99 LEU A C 1
ATOM 747 O O . LEU A 1 99 ? 10.641 4.490 -18.638 1.00 74.75 99 LEU A O 1
ATOM 751 N N . ASP A 1 100 ? 11.221 5.417 -20.592 1.00 77.50 100 ASP A N 1
ATOM 752 C CA . ASP A 1 100 ? 10.683 6.736 -20.258 1.00 77.50 100 ASP A CA 1
ATOM 753 C C . ASP A 1 100 ? 9.152 6.715 -20.078 1.00 77.50 100 ASP A C 1
ATOM 755 O O . ASP A 1 100 ? 8.609 7.343 -19.166 1.00 77.50 100 ASP A O 1
ATOM 759 N N . ARG A 1 101 ? 8.431 5.907 -20.874 1.00 77.69 101 ARG A N 1
ATOM 760 C CA . ARG A 1 101 ? 6.991 5.669 -20.657 1.00 77.69 101 ARG A CA 1
ATOM 761 C C . ARG A 1 101 ? 6.712 4.932 -19.349 1.00 77.69 101 ARG A C 1
ATOM 763 O O . ARG A 1 101 ? 5.728 5.265 -18.690 1.00 77.69 101 ARG A O 1
ATOM 770 N N . ILE A 1 102 ? 7.521 3.935 -18.987 1.00 71.94 102 ILE A N 1
ATOM 771 C CA . ILE A 1 102 ? 7.357 3.184 -17.731 1.00 71.94 102 ILE A CA 1
ATOM 772 C C . ILE A 1 102 ? 7.616 4.109 -16.539 1.00 71.94 102 ILE A C 1
ATOM 774 O O . ILE A 1 102 ? 6.778 4.185 -15.640 1.00 71.94 102 ILE A O 1
ATOM 778 N N . ARG A 1 103 ? 8.701 4.890 -16.587 1.00 71.19 103 ARG A N 1
ATOM 779 C CA . ARG A 1 103 ? 9.044 5.896 -15.574 1.00 71.19 103 ARG A CA 1
ATOM 780 C C . ARG A 1 103 ? 7.917 6.914 -15.388 1.00 71.19 103 ARG A C 1
ATOM 782 O O . ARG A 1 103 ? 7.460 7.126 -14.268 1.00 71.19 103 ARG A O 1
ATOM 789 N N . ASN A 1 104 ? 7.391 7.471 -16.481 1.00 71.75 104 ASN A N 1
ATOM 790 C CA . ASN A 1 104 ? 6.282 8.428 -16.413 1.00 71.75 104 ASN A CA 1
ATOM 791 C C . ASN A 1 104 ? 4.955 7.795 -15.952 1.00 71.75 104 ASN A C 1
ATOM 793 O O . ASN A 1 104 ? 4.128 8.487 -15.358 1.00 71.75 104 ASN A O 1
ATOM 797 N N . ARG A 1 105 ? 4.729 6.491 -16.178 1.00 67.31 105 ARG A N 1
ATOM 798 C CA . ARG A 1 105 ? 3.563 5.781 -15.619 1.00 67.31 105 ARG A CA 1
ATOM 799 C C . ARG A 1 105 ? 3.706 5.516 -14.122 1.00 67.31 105 ARG A C 1
ATOM 801 O O . ARG A 1 105 ? 2.722 5.692 -13.408 1.00 67.31 105 ARG A O 1
ATOM 808 N N . GLN A 1 106 ? 4.891 5.145 -13.636 1.00 58.62 106 GLN A N 1
ATOM 809 C CA . GLN A 1 106 ? 5.115 4.920 -12.202 1.00 58.62 106 GLN A CA 1
ATOM 810 C C . GLN A 1 106 ? 4.937 6.198 -11.374 1.00 58.62 106 GLN A C 1
ATOM 812 O O . GLN A 1 106 ? 4.292 6.145 -10.330 1.00 58.62 106 GLN A O 1
ATOM 817 N N . ILE A 1 107 ? 5.401 7.348 -11.876 1.00 58.53 107 ILE A N 1
ATOM 818 C CA . ILE A 1 107 ? 5.214 8.652 -11.210 1.00 58.53 107 ILE A CA 1
ATOM 819 C C . ILE A 1 107 ? 3.724 9.032 -11.113 1.00 58.53 107 ILE A C 1
ATOM 821 O O . ILE A 1 107 ? 3.312 9.718 -10.184 1.00 58.53 107 ILE A O 1
ATOM 825 N N . ARG A 1 108 ? 2.883 8.561 -12.044 1.00 53.62 108 ARG A N 1
ATOM 826 C CA . ARG A 1 108 ? 1.429 8.784 -11.992 1.00 53.62 108 ARG A CA 1
ATOM 827 C C . ARG A 1 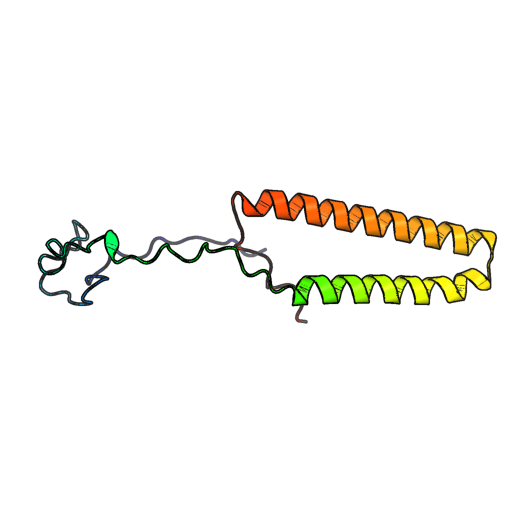108 ? 0.700 7.823 -11.053 1.00 53.62 108 ARG A C 1
ATOM 829 O O . ARG A 1 108 ? -0.305 8.206 -10.468 1.00 53.62 108 ARG A O 1
ATOM 836 N N . LEU A 1 109 ? 1.188 6.592 -10.902 1.00 48.06 109 LEU A N 1
ATOM 837 C CA . LEU A 1 109 ? 0.563 5.570 -10.052 1.00 48.06 109 LEU A CA 1
ATOM 838 C C . LEU A 1 109 ? 0.909 5.722 -8.564 1.00 48.06 109 LEU A C 1
ATOM 840 O O . LEU A 1 109 ? 0.120 5.282 -7.729 1.00 48.06 109 LEU A O 1
ATOM 844 N N . SER A 1 110 ? 2.003 6.417 -8.219 1.00 48.22 110 SER A N 1
ATOM 845 C CA . SER A 1 110 ? 2.312 6.785 -6.824 1.00 48.22 110 SER A CA 1
ATOM 846 C C . SER A 1 110 ? 1.362 7.838 -6.244 1.00 48.22 110 SER A C 1
ATOM 848 O O . SER A 1 110 ? 1.434 8.121 -5.053 1.00 48.22 110 SER A O 1
ATOM 850 N N . GLY A 1 111 ? 0.493 8.424 -7.074 1.00 47.41 111 GLY A N 1
ATOM 851 C CA . GLY A 1 111 ? -0.564 9.326 -6.632 1.00 47.41 111 GLY A CA 1
ATOM 852 C C . GLY A 1 111 ? -1.835 8.613 -6.173 1.00 47.41 111 GLY A C 1
ATOM 853 O O . GLY A 1 111 ? -2.500 9.137 -5.289 1.00 47.41 111 GLY A O 1
ATOM 854 N N . GLU A 1 112 ? -2.187 7.440 -6.726 1.00 46.16 112 GLU A N 1
ATOM 855 C CA . GLU A 1 112 ? -3.527 6.876 -6.475 1.00 46.16 112 GLU A CA 1
ATOM 856 C C . GLU A 1 112 ? -3.659 5.345 -6.380 1.00 46.16 112 GLU A C 1
ATOM 858 O O . GLU A 1 112 ? -4.677 4.912 -5.847 1.00 46.16 112 GLU A O 1
ATOM 863 N N . SER A 1 113 ? -2.734 4.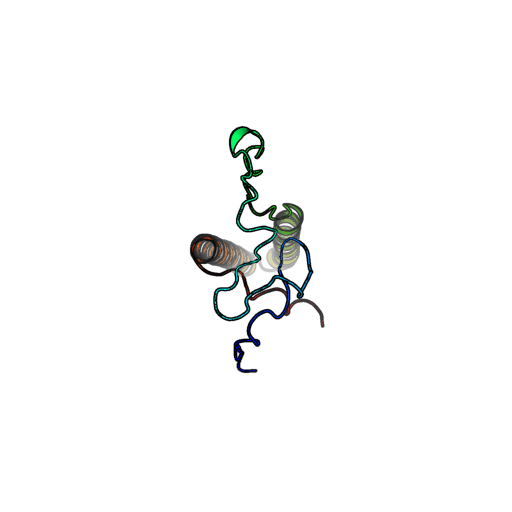474 -6.822 1.00 44.84 113 SER A N 1
ATOM 864 C CA . SER A 1 113 ? -2.987 3.011 -6.754 1.00 44.84 113 SER A CA 1
ATOM 865 C C . SER A 1 113 ? -1.759 2.133 -7.043 1.00 44.84 113 SER A C 1
ATOM 867 O O . SER A 1 113 ? -1.471 1.831 -8.200 1.00 44.84 113 SER A O 1
ATOM 869 N N . PHE A 1 114 ? -1.103 1.594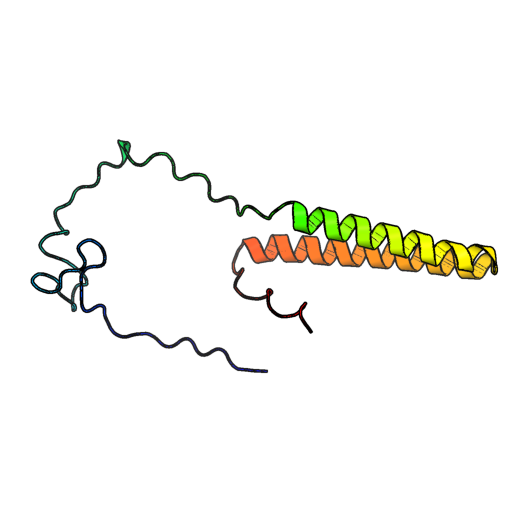 -6.012 1.00 45.75 114 PHE A N 1
ATOM 870 C CA . PHE A 1 114 ? -0.257 0.398 -6.143 1.00 45.75 114 PHE A CA 1
ATOM 871 C C . PHE A 1 114 ? -0.935 -0.782 -5.440 1.00 45.75 114 PHE A C 1
ATOM 873 O O . PHE A 1 114 ? -0.689 -1.046 -4.269 1.00 45.75 114 PHE A O 1
ATOM 880 N N . ALA A 1 115 ? -1.813 -1.484 -6.163 1.00 48.03 115 ALA A N 1
ATOM 881 C CA . ALA A 1 115 ? -2.425 -2.737 -5.698 1.00 48.03 115 ALA A CA 1
ATOM 882 C C . ALA A 1 115 ? -2.313 -3.900 -6.701 1.00 48.03 115 ALA A C 1
ATOM 884 O O . ALA A 1 115 ? -2.650 -5.028 -6.367 1.00 48.03 115 ALA A O 1
ATOM 885 N N . TYR A 1 116 ? -1.822 -3.682 -7.920 1.00 45.69 116 TYR A N 1
ATOM 886 C CA . TYR A 1 116 ? -1.753 -4.732 -8.934 1.00 45.69 116 TYR A CA 1
ATOM 887 C C . TYR A 1 116 ? -0.507 -4.535 -9.778 1.00 45.69 116 TYR A C 1
ATOM 889 O O . TYR A 1 116 ? -0.454 -3.572 -10.524 1.00 45.69 116 TYR A O 1
ATOM 897 N N . ILE A 1 117 ? 0.486 -5.411 -9.626 1.00 45.12 117 ILE A N 1
ATOM 898 C CA . ILE A 1 117 ? 1.431 -5.935 -10.639 1.00 45.12 117 ILE A CA 1
ATOM 899 C C . ILE A 1 117 ? 2.563 -6.595 -9.832 1.00 45.12 117 ILE A C 1
ATOM 901 O O . ILE A 1 117 ? 3.639 -6.049 -9.633 1.00 45.12 117 ILE A O 1
ATOM 905 N N . GLY A 1 118 ? 2.265 -7.778 -9.296 1.00 44.97 118 GLY A N 1
ATOM 906 C CA . GLY A 1 118 ? 3.251 -8.700 -8.723 1.00 44.97 118 GLY A CA 1
ATOM 907 C C . GLY A 1 118 ? 3.095 -10.130 -9.252 1.00 44.97 118 GLY A C 1
ATOM 908 O O . GLY A 1 118 ? 3.679 -11.042 -8.694 1.00 44.97 118 GLY A O 1
ATOM 909 N N . ILE A 1 119 ? 2.274 -10.352 -10.291 1.00 48.22 119 ILE A N 1
ATOM 910 C CA . ILE A 1 119 ? 1.767 -11.700 -10.630 1.00 48.22 119 ILE A CA 1
ATOM 911 C C . ILE A 1 119 ? 2.227 -12.226 -12.009 1.00 48.22 119 ILE A C 1
ATOM 913 O O . ILE A 1 119 ? 1.961 -13.374 -12.323 1.00 48.22 119 ILE A O 1
ATOM 917 N N . TYR A 1 120 ? 2.970 -11.475 -12.833 1.00 41.38 120 TYR A N 1
ATOM 918 C CA . TYR A 1 120 ? 3.256 -11.917 -14.219 1.00 41.38 120 TYR A CA 1
ATOM 919 C C . TYR A 1 120 ? 4.712 -12.258 -14.582 1.00 41.38 120 TYR A C 1
ATOM 921 O O . TYR A 1 120 ? 4.997 -12.436 -15.760 1.00 41.38 120 TYR A O 1
ATOM 929 N N . CYS A 1 121 ? 5.617 -12.449 -13.619 1.00 38.81 121 CYS A N 1
ATOM 930 C CA . CYS A 1 121 ? 6.932 -13.052 -13.893 1.00 38.81 121 CYS A CA 1
ATOM 931 C C . CYS A 1 121 ? 7.156 -14.259 -12.979 1.00 38.81 121 CYS A C 1
ATOM 933 O O . CYS A 1 121 ? 7.782 -14.147 -11.929 1.00 38.81 121 CYS A O 1
ATOM 935 N N . GLY A 1 122 ? 6.591 -15.399 -13.367 1.00 43.47 122 GLY A N 1
ATOM 936 C CA . GLY A 1 122 ? 6.699 -16.656 -12.633 1.00 43.47 122 GLY A CA 1
ATOM 937 C C . GLY A 1 122 ? 5.897 -17.772 -13.293 1.00 43.47 122 GLY A C 1
ATOM 938 O O . GLY A 1 122 ? 4.984 -18.304 -12.669 1.00 43.47 122 GLY A O 1
ATOM 939 N N . ALA A 1 123 ? 6.198 -18.066 -14.558 1.00 34.25 123 ALA A N 1
ATOM 940 C CA . ALA A 1 123 ? 5.877 -19.320 -15.241 1.00 34.25 123 ALA A CA 1
ATOM 941 C C . ALA A 1 123 ? 6.814 -19.485 -16.441 1.00 34.25 123 ALA A C 1
ATOM 943 O O . ALA A 1 123 ? 6.956 -18.492 -17.193 1.00 34.25 123 ALA A O 1
#

Radius of gyration: 26.72 Å; chains: 1; bounding box: 53×33×71 Å

pLDDT: mean 73.43, std 16.6, range [34.25, 97.31]

Secondary structure (DSSP, 8-state):
--------PPPPSS-TTT--STTEETTTTEETTTTT----GGGS-PPP-------THHHHHHHHHHHHHHHHHHHHHTTSHHHHHHHHHHHHHHHHHHHHHHHHHHHHHTTT---S-SSSS--

Sequence (123 aa):
MAELTIRKENRPTRCEICHQSDLFDSSTGKCGRCENIIIPIEKLAPLPNYQTVMTQDALDFTALGAASLGILAFIPGLLFPPIGLFLGILATILGIRSLDRIRNRQIRLSGESFAYIGIYCGA

Foldseek 3Di:
DDDDDDDDDDQDQAQPPPRDNPQADSVVRDGPVCPPDDDPVVPPDPDPPPPPCPPCVVVVVVVVVVVVVLVVLVVVCVVPPPPSVVVSVVVVVVVVVVVVVVVVVVVVCVVPDDDDDPPPPDD